Protein AF-A0AAW9KKQ5-F1 (afdb_monomer)

Solvent-accessible surface area (backbone atoms only — not comparable to full-a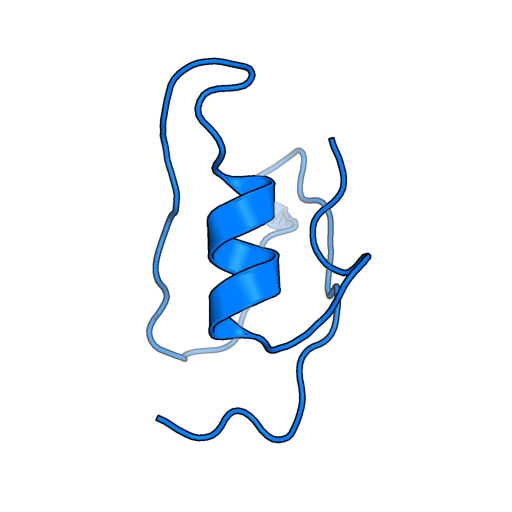tom values): 3888 Å² total; per-residue (Å²): 137,87,62,88,78,86,80,87,86,80,88,62,91,51,78,90,59,57,81,91,74,92,65,94,82,86,88,89,82,78,66,88,89,74,45,68,38,56,52,55,15,59,70,55,74,40,94,71,74,48,73,133

Radius of gyration: 12.2 Å; Cα contacts (8 Å, |Δi|>4): 29; chains: 1; bounding box: 27×22×27 Å

Organism: Clostridium perfringens (NCBI:txid1502)

Mean predicted aligned error: 3.42 Å

Foldseek 3Di:
DAAPDDADDDDDPDPVPDDP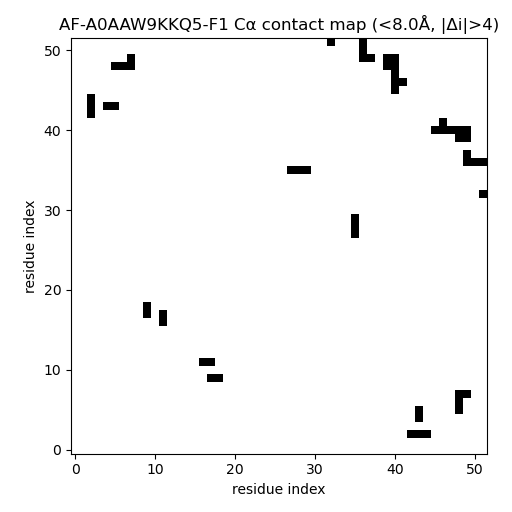DPDDDDDDDDDPPPCSQVVVCVVNVHDPRRDD

Sequence (52 aa):
MKIKNSDFVISAVKREQYPITGLPEVAFVGRSNVGKSSIINAITNRKKLAKV

Structure (mmCIF, N/CA/C/O backbone):
data_AF-A0AAW9KKQ5-F1
#
_entry.id   AF-A0AAW9KKQ5-F1
#
loop_
_atom_site.group_PDB
_atom_site.id
_atom_site.type_symbol
_atom_site.label_atom_id
_atom_site.label_alt_id
_atom_site.label_comp_id
_atom_site.label_asym_id
_atom_site.label_entity_id
_atom_site.label_seq_id
_atom_site.pdbx_PDB_ins_code
_atom_site.Cartn_x
_atom_site.Cartn_y
_atom_site.Cartn_z
_atom_site.occupancy
_atom_site.B_iso_or_equiv
_atom_site.auth_seq_id
_atom_site.auth_comp_id
_atom_site.auth_asym_id
_atom_site.auth_atom_id
_atom_site.pdbx_PDB_model_num
ATOM 1 N N . MET A 1 1 ? -19.568 0.860 3.737 1.00 74.88 1 MET A N 1
ATOM 2 C CA . MET A 1 1 ? -18.980 -0.316 3.053 1.00 74.88 1 MET A CA 1
ATOM 3 C C . MET A 1 1 ? -18.442 -1.272 4.109 1.00 74.88 1 MET A C 1
ATOM 5 O O . MET A 1 1 ? -17.715 -0.813 4.978 1.00 74.88 1 MET A O 1
ATOM 9 N N . LYS A 1 2 ? -18.822 -2.557 4.092 1.00 85.69 2 LYS A N 1
ATOM 10 C CA . LYS A 1 2 ? -18.313 -3.565 5.042 1.00 85.69 2 LYS A CA 1
ATOM 11 C C . LYS A 1 2 ? -17.437 -4.566 4.289 1.00 85.69 2 LYS A C 1
ATOM 13 O O . LYS A 1 2 ? -17.965 -5.416 3.578 1.00 85.69 2 LYS A O 1
ATOM 18 N N . ILE A 1 3 ? -16.119 -4.443 4.430 1.00 90.44 3 ILE A N 1
ATOM 19 C CA . ILE A 1 3 ? -15.152 -5.367 3.825 1.00 90.44 3 ILE A CA 1
ATOM 20 C C . ILE A 1 3 ? -15.055 -6.609 4.712 1.00 90.44 3 ILE A C 1
ATOM 22 O O . ILE A 1 3 ? -14.759 -6.500 5.899 1.00 90.44 3 ILE A O 1
ATOM 26 N N . LYS A 1 4 ? -15.375 -7.782 4.152 1.00 92.69 4 LYS A N 1
ATOM 27 C CA . LYS A 1 4 ? -15.308 -9.063 4.877 1.00 92.69 4 LYS A CA 1
ATOM 28 C C . LYS A 1 4 ? -13.915 -9.688 4.802 1.00 92.69 4 LYS A C 1
ATOM 30 O O . LYS A 1 4 ? -13.421 -10.159 5.817 1.00 92.69 4 LYS A O 1
ATOM 35 N N . ASN A 1 5 ? -13.299 -9.648 3.619 1.00 91.25 5 ASN A N 1
ATOM 36 C CA . ASN A 1 5 ? -12.003 -10.258 3.334 1.00 91.25 5 ASN A CA 1
ATOM 37 C C . ASN A 1 5 ? -11.063 -9.239 2.689 1.00 91.25 5 ASN A C 1
ATOM 39 O O . ASN A 1 5 ? -11.504 -8.356 1.953 1.00 91.25 5 ASN A O 1
ATOM 43 N N . SER A 1 6 ? -9.776 -9.364 2.992 1.00 93.38 6 SER A N 1
ATOM 44 C CA . SER A 1 6 ? -8.718 -8.502 2.476 1.00 93.38 6 SER A CA 1
ATOM 45 C C . SER A 1 6 ? -7.385 -9.222 2.649 1.00 93.38 6 SER A C 1
ATOM 47 O O . SER A 1 6 ? -7.008 -9.512 3.792 1.00 93.38 6 SER A O 1
ATOM 49 N N . ASP A 1 7 ? -6.677 -9.451 1.551 1.00 92.88 7 ASP A N 1
ATOM 50 C CA . ASP A 1 7 ? -5.444 -10.230 1.534 1.00 92.88 7 ASP A CA 1
ATOM 51 C C . ASP A 1 7 ? -4.372 -9.511 0.718 1.00 92.88 7 ASP A C 1
ATOM 53 O O . ASP A 1 7 ? -4.661 -8.794 -0.242 1.00 92.88 7 ASP A O 1
ATOM 57 N N . PHE A 1 8 ? -3.118 -9.675 1.135 1.00 93.56 8 PHE A N 1
ATOM 58 C CA . PHE A 1 8 ? -1.979 -9.216 0.355 1.00 93.56 8 PHE A CA 1
ATOM 59 C C . PHE A 1 8 ? -1.697 -10.251 -0.735 1.00 93.56 8 PHE A C 1
ATOM 61 O O . PHE A 1 8 ? -1.322 -11.379 -0.424 1.00 93.56 8 PHE A O 1
ATOM 68 N N . VAL A 1 9 ? -1.897 -9.870 -1.997 1.00 93.81 9 VAL A N 1
ATOM 69 C CA . VAL A 1 9 ? -1.769 -10.789 -3.138 1.00 93.81 9 VAL A CA 1
ATOM 70 C C . VAL A 1 9 ? -0.323 -10.869 -3.623 1.00 93.81 9 VAL A C 1
ATOM 72 O O . VAL A 1 9 ? 0.264 -11.946 -3.646 1.00 93.81 9 VAL A O 1
ATOM 75 N N . ILE A 1 10 ? 0.265 -9.734 -4.010 1.00 94.06 10 ILE A N 1
ATOM 76 C CA . ILE A 1 10 ? 1.612 -9.684 -4.586 1.00 94.06 10 ILE A CA 1
ATOM 77 C C . ILE A 1 10 ? 2.229 -8.287 -4.441 1.00 94.06 10 ILE A C 1
ATOM 79 O O . ILE A 1 10 ? 1.519 -7.282 -4.442 1.00 94.06 10 ILE A O 1
ATOM 83 N N . SER A 1 11 ? 3.562 -8.226 -4.353 1.00 94.69 11 SER A N 1
ATOM 84 C CA . SER A 1 11 ? 4.339 -7.012 -4.634 1.00 94.69 11 SER A CA 1
ATOM 85 C C . SER A 1 11 ? 4.944 -7.147 -6.028 1.00 94.69 11 SER A C 1
ATOM 87 O O . SER A 1 11 ? 5.849 -7.955 -6.235 1.00 94.69 11 SER A O 1
ATOM 89 N N . ALA A 1 12 ? 4.414 -6.395 -6.988 1.00 95.44 12 ALA A N 1
ATOM 90 C CA . ALA A 1 12 ? 4.875 -6.427 -8.368 1.00 95.44 12 ALA A CA 1
ATOM 91 C C . ALA A 1 12 ? 5.941 -5.348 -8.608 1.00 95.44 12 ALA A C 1
ATOM 93 O O . ALA A 1 12 ? 5.674 -4.156 -8.461 1.00 95.44 12 ALA A O 1
ATOM 94 N N . VAL A 1 13 ? 7.142 -5.769 -9.007 1.00 96.50 13 VAL A N 1
ATOM 95 C CA . VAL A 1 13 ? 8.253 -4.886 -9.405 1.00 96.50 13 VAL A CA 1
ATOM 96 C C . VAL A 1 13 ? 8.306 -4.659 -10.918 1.00 96.50 13 VAL A C 1
ATOM 98 O O . VAL A 1 13 ? 8.929 -3.703 -11.374 1.00 96.50 13 VAL A O 1
ATOM 101 N N . LYS A 1 14 ? 7.647 -5.521 -11.702 1.00 97.25 14 LYS A N 1
ATOM 102 C CA . LYS A 1 14 ? 7.505 -5.410 -13.161 1.00 97.25 14 LYS A CA 1
ATOM 103 C C . LYS A 1 14 ? 6.048 -5.609 -13.584 1.00 97.25 14 LYS A C 1
ATOM 105 O O . LYS A 1 14 ? 5.272 -6.225 -12.853 1.00 97.25 14 LYS A O 1
ATOM 110 N N . ARG A 1 15 ? 5.681 -5.108 -14.768 1.00 94.88 15 ARG A N 1
ATOM 111 C CA . ARG A 1 15 ? 4.295 -5.154 -15.275 1.00 94.88 15 ARG A CA 1
ATOM 112 C C . ARG A 1 15 ? 3.783 -6.575 -15.480 1.00 94.88 15 ARG A C 1
ATOM 114 O O . ARG A 1 15 ? 2.611 -6.836 -15.250 1.00 94.88 15 ARG A O 1
ATOM 121 N N . GLU A 1 16 ? 4.658 -7.503 -15.847 1.00 96.44 16 GLU A N 1
ATOM 122 C CA . GLU A 1 16 ? 4.300 -8.902 -16.104 1.00 96.44 16 GLU A CA 1
ATOM 123 C C . GLU A 1 16 ? 3.870 -9.640 -14.825 1.00 96.44 16 GLU A C 1
ATOM 125 O O . GLU A 1 16 ? 3.305 -10.724 -14.899 1.00 96.44 16 GLU A O 1
ATOM 130 N N . GLN A 1 17 ? 4.128 -9.059 -13.646 1.00 96.31 17 GLN A N 1
ATOM 131 C CA . GLN A 1 17 ? 3.731 -9.611 -12.348 1.00 96.31 17 GLN A CA 1
ATOM 132 C C . GLN A 1 17 ? 2.361 -9.109 -11.873 1.00 96.31 17 GLN A C 1
ATOM 134 O O . GLN A 1 17 ? 1.928 -9.481 -10.782 1.00 96.31 17 GLN A O 1
ATOM 139 N N . TYR A 1 18 ? 1.690 -8.231 -12.625 1.00 94.81 18 TYR A N 1
ATOM 140 C CA . TYR A 1 18 ? 0.376 -7.733 -12.224 1.00 94.81 18 TYR A CA 1
ATOM 141 C C . TYR A 1 18 ? -0.654 -8.869 -12.221 1.00 94.81 18 TYR A C 1
ATOM 143 O O . TYR A 1 18 ? -0.679 -9.681 -13.149 1.00 94.81 18 TYR A O 1
ATOM 151 N N . PRO A 1 19 ? -1.504 -8.956 -11.183 1.00 93.69 19 PRO A N 1
ATOM 152 C CA . PRO A 1 19 ? -2.528 -9.982 -11.130 1.00 93.69 19 PRO A CA 1
ATOM 153 C C . PRO A 1 19 ? -3.576 -9.722 -12.216 1.00 93.69 19 PRO A C 1
ATOM 155 O O . PRO A 1 19 ? -4.109 -8.624 -12.340 1.00 93.69 19 PRO A O 1
ATOM 158 N N . ILE A 1 20 ? -3.907 -10.751 -12.991 1.00 93.38 20 ILE A N 1
ATOM 159 C CA . ILE A 1 20 ? -4.958 -10.672 -14.009 1.00 93.38 20 ILE A CA 1
ATOM 160 C C . ILE A 1 20 ? -6.273 -11.058 -13.336 1.00 93.38 20 ILE A C 1
ATOM 162 O O . ILE A 1 20 ? -6.592 -12.238 -13.207 1.00 93.38 20 ILE A O 1
ATOM 166 N N . THR A 1 21 ? -7.009 -10.062 -12.843 1.00 90.44 21 THR A N 1
ATOM 167 C CA . THR A 1 21 ? -8.243 -10.293 -12.070 1.00 90.44 21 THR A CA 1
ATOM 168 C C . THR A 1 21 ? -9.519 -10.028 -12.867 1.00 90.44 21 THR A C 1
ATOM 170 O O . THR A 1 21 ? -10.556 -10.609 -12.562 1.00 90.44 21 THR A O 1
ATOM 173 N N . GLY A 1 22 ? -9.463 -9.149 -13.877 1.00 92.31 22 GLY A N 1
ATOM 174 C CA . GLY A 1 22 ? -10.647 -8.675 -14.607 1.00 92.31 22 GLY A CA 1
ATOM 175 C C . GLY A 1 22 ? -11.609 -7.830 -13.757 1.00 92.31 22 GLY A C 1
ATOM 176 O O . GLY A 1 22 ? -12.728 -7.561 -14.187 1.00 92.31 22 GLY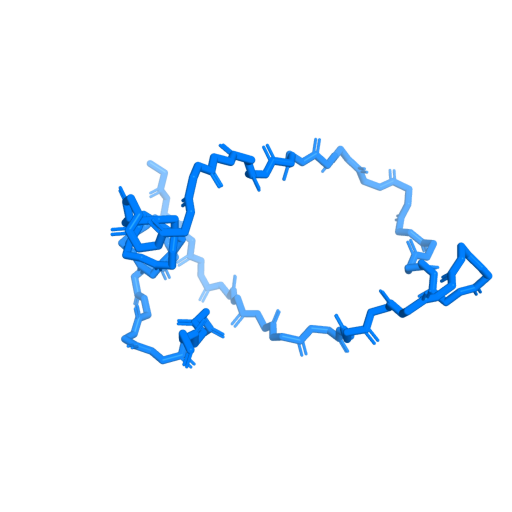 A O 1
ATOM 177 N N . LEU A 1 23 ? -11.197 -7.428 -12.550 1.00 93.56 23 LEU A N 1
ATOM 178 C CA . LEU A 1 23 ? -11.997 -6.634 -11.621 1.00 93.56 23 LEU A CA 1
ATOM 179 C C . LEU A 1 23 ? -11.643 -5.141 -11.731 1.00 93.56 23 LEU A C 1
ATOM 181 O O . LEU A 1 23 ? -10.534 -4.803 -12.141 1.00 93.56 23 LEU A O 1
ATOM 185 N N . PRO A 1 24 ? -12.546 -4.227 -11.332 1.00 94.94 24 PRO A N 1
ATOM 186 C CA . PRO A 1 24 ? -12.200 -2.819 -11.177 1.00 94.94 24 PRO A CA 1
ATOM 187 C C . PRO A 1 24 ? -11.098 -2.623 -10.128 1.00 94.94 24 PRO A C 1
ATOM 189 O O . PRO A 1 24 ? -11.176 -3.174 -9.028 1.00 94.94 24 PRO A O 1
ATOM 192 N N . GLU A 1 25 ? -10.109 -1.786 -10.442 1.00 94.50 25 GLU A N 1
ATOM 193 C CA . GLU A 1 25 ? -8.970 -1.498 -9.565 1.00 94.50 25 GLU A CA 1
ATOM 194 C C . GLU A 1 25 ? -8.940 -0.024 -9.137 1.00 94.50 25 GLU A C 1
ATOM 196 O O . GLU A 1 25 ? -9.323 0.873 -9.888 1.00 94.50 25 GLU A O 1
ATOM 201 N N . VAL A 1 26 ? -8.463 0.231 -7.913 1.00 93.81 26 VAL A N 1
ATOM 202 C CA . VAL A 1 26 ? -8.272 1.581 -7.363 1.00 93.81 26 VAL A CA 1
ATOM 203 C C . VAL A 1 26 ? -6.822 1.733 -6.920 1.00 93.81 26 VAL A C 1
ATOM 205 O O . VAL A 1 26 ? -6.356 1.014 -6.036 1.00 93.81 26 VAL A O 1
ATOM 208 N N . ALA A 1 27 ? -6.114 2.695 -7.510 1.00 94.62 27 ALA A N 1
ATOM 209 C CA . ALA A 1 27 ? -4.730 2.995 -7.165 1.00 94.62 27 ALA A CA 1
ATOM 210 C C . ALA A 1 27 ? -4.639 4.061 -6.059 1.00 94.62 27 ALA A C 1
ATOM 212 O O . ALA A 1 27 ? -5.297 5.099 -6.120 1.00 94.62 27 ALA A O 1
ATOM 213 N N . PHE A 1 28 ? -3.763 3.837 -5.075 1.00 94.50 28 PHE A N 1
ATOM 214 C CA . PHE A 1 28 ? -3.433 4.812 -4.030 1.00 94.50 28 PHE A CA 1
ATOM 215 C C . PHE A 1 28 ? -2.038 5.397 -4.283 1.00 94.50 28 PHE A C 1
ATOM 217 O O . PHE A 1 28 ? -1.042 4.678 -4.220 1.00 94.50 28 PHE A O 1
ATOM 224 N N . VAL A 1 29 ? -1.948 6.709 -4.524 1.00 95.56 29 VAL A N 1
ATOM 225 C CA . VAL A 1 29 ? -0.690 7.412 -4.844 1.00 95.56 29 VAL A CA 1
ATOM 226 C C . VAL A 1 29 ? -0.518 8.628 -3.929 1.00 95.56 29 VAL A C 1
ATOM 228 O O . VAL A 1 29 ? -1.491 9.248 -3.514 1.00 95.56 29 VAL A O 1
ATOM 231 N N . GLY A 1 30 ? 0.723 8.967 -3.573 1.00 95.06 30 GLY A N 1
ATOM 232 C CA . GLY A 1 30 ? 1.029 10.133 -2.740 1.00 95.06 30 GLY A CA 1
ATOM 233 C C . GLY A 1 30 ? 2.447 10.108 -2.168 1.00 95.06 30 GLY A C 1
ATOM 234 O O . GLY A 1 30 ? 3.121 9.075 -2.207 1.00 95.06 30 GLY A O 1
ATOM 235 N N . ARG A 1 31 ? 2.891 11.238 -1.597 1.00 96.44 31 ARG A N 1
ATOM 236 C CA . ARG A 1 31 ? 4.238 11.409 -1.010 1.00 96.44 31 ARG A CA 1
ATOM 237 C C . ARG A 1 31 ? 4.577 10.324 0.021 1.00 96.44 31 ARG A C 1
ATOM 239 O O . ARG A 1 31 ? 3.686 9.703 0.611 1.00 96.44 31 ARG A O 1
ATOM 246 N N . SER A 1 32 ? 5.869 10.087 0.255 1.00 94.31 32 SER A N 1
ATOM 247 C CA 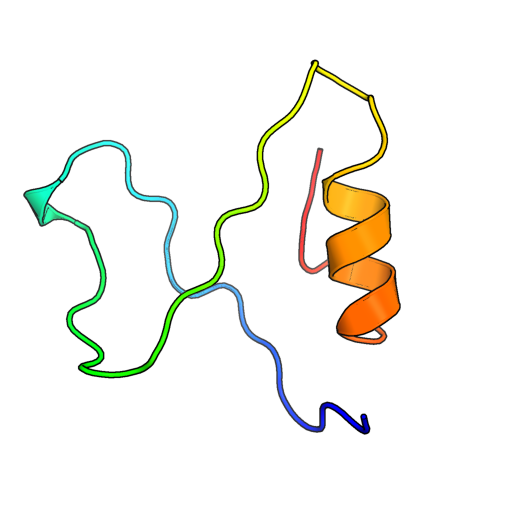. SER A 1 32 ? 6.308 9.185 1.330 1.00 94.31 32 SER A CA 1
ATOM 248 C C . SER A 1 32 ? 5.713 9.622 2.675 1.00 94.31 32 SER A C 1
ATOM 250 O O . SER A 1 32 ? 5.576 10.817 2.928 1.0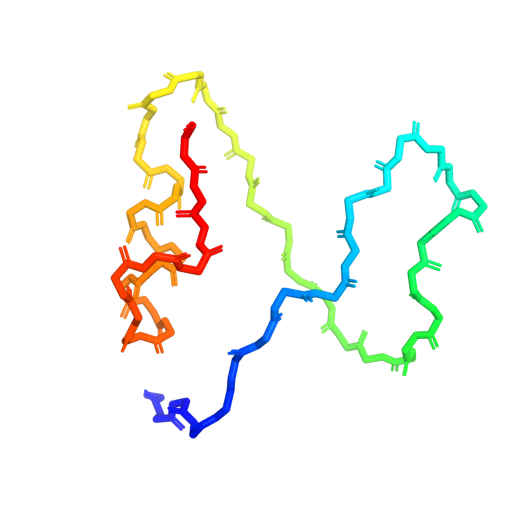0 94.31 32 SER A O 1
ATOM 252 N N . ASN A 1 33 ? 5.289 8.658 3.496 1.00 92.31 33 ASN A N 1
ATOM 253 C CA . ASN A 1 33 ? 4.701 8.872 4.828 1.00 92.31 33 ASN A CA 1
ATOM 254 C C . ASN A 1 33 ? 3.444 9.764 4.920 1.00 92.31 33 ASN A C 1
ATOM 256 O O . ASN A 1 33 ? 3.017 10.091 6.019 1.00 92.31 33 ASN A O 1
ATOM 260 N N . VAL A 1 34 ? 2.765 10.072 3.807 1.00 95.69 34 VAL A N 1
ATOM 261 C CA . VAL A 1 34 ? 1.504 10.854 3.812 1.00 95.69 34 VAL A CA 1
ATOM 262 C C . VAL A 1 34 ? 0.286 10.102 4.395 1.00 95.69 34 VAL A C 1
ATOM 264 O O . VAL A 1 34 ? -0.818 10.627 4.411 1.00 95.69 34 VAL A O 1
ATOM 267 N N . GLY A 1 35 ? 0.454 8.854 4.848 1.00 94.69 35 GLY A N 1
ATOM 268 C CA . GLY A 1 35 ? -0.633 8.059 5.443 1.00 94.69 35 GLY A CA 1
ATOM 269 C C . GLY A 1 35 ? -1.361 7.092 4.498 1.00 94.69 35 GLY A C 1
ATOM 270 O O . GLY A 1 35 ? -2.408 6.567 4.864 1.00 94.69 35 GLY A O 1
ATOM 271 N N . LYS A 1 36 ? -0.806 6.791 3.312 1.00 96.31 36 LYS A N 1
ATOM 272 C CA . LYS A 1 36 ? -1.374 5.810 2.353 1.00 96.31 36 LYS A CA 1
ATOM 273 C C . LYS A 1 36 ? -1.710 4.467 3.014 1.00 96.31 36 LYS A C 1
ATOM 275 O O . 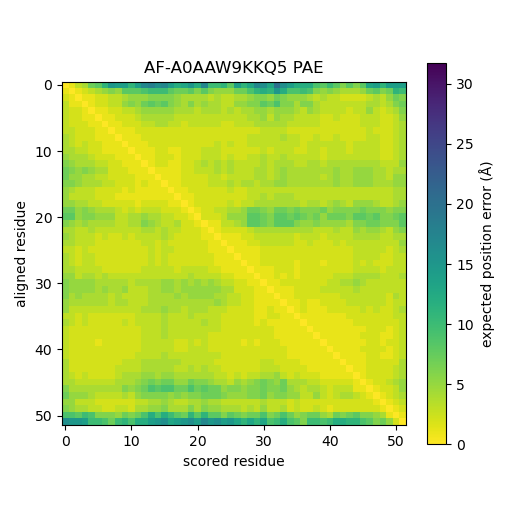LYS A 1 36 ? -2.848 4.012 2.947 1.00 96.31 36 LYS A O 1
ATOM 280 N N . SER A 1 37 ? -0.742 3.870 3.712 1.00 94.62 37 SER A N 1
ATOM 281 C CA . SER A 1 37 ? -0.935 2.590 4.402 1.00 94.62 37 SER A CA 1
ATOM 282 C C . SER A 1 37 ? -1.985 2.688 5.514 1.00 94.62 37 SER A C 1
ATOM 284 O O . SER A 1 37 ? -2.754 1.750 5.704 1.00 94.62 37 SER A O 1
ATOM 286 N N . SER A 1 38 ? -2.088 3.834 6.199 1.00 95.38 38 SER A N 1
ATOM 287 C CA . SER A 1 38 ? -3.115 4.081 7.220 1.00 95.38 38 SER A CA 1
ATOM 288 C C . SER A 1 38 ? -4.525 4.075 6.630 1.00 95.38 38 SER A C 1
ATOM 290 O O . SER A 1 38 ? -5.412 3.445 7.199 1.00 95.38 38 SER A O 1
ATOM 292 N N . ILE A 1 39 ? -4.726 4.708 5.469 1.00 95.25 39 ILE A N 1
ATOM 293 C CA . ILE A 1 39 ? -6.021 4.724 4.771 1.00 95.25 39 ILE A CA 1
ATOM 294 C C . ILE A 1 39 ? -6.414 3.312 4.325 1.00 95.25 39 ILE A C 1
ATOM 296 O O . ILE A 1 39 ? -7.541 2.886 4.573 1.00 95.25 39 ILE A O 1
ATOM 300 N N . ILE A 1 40 ? -5.488 2.557 3.725 1.00 95.31 40 ILE A N 1
ATOM 301 C CA . ILE A 1 40 ? -5.754 1.178 3.277 1.00 95.31 40 ILE A CA 1
ATOM 302 C C . ILE A 1 40 ? -6.168 0.298 4.465 1.00 95.31 40 ILE A C 1
ATOM 304 O O . ILE A 1 40 ? -7.176 -0.409 4.406 1.00 95.31 40 ILE A O 1
ATOM 308 N N . ASN A 1 41 ? -5.421 0.376 5.565 1.00 94.88 41 ASN A N 1
ATOM 309 C CA . ASN A 1 41 ? -5.697 -0.351 6.803 1.00 94.88 41 ASN A CA 1
ATOM 310 C C . ASN A 1 41 ? -7.055 0.046 7.419 1.00 94.88 41 ASN A C 1
ATOM 312 O O . ASN A 1 41 ? -7.818 -0.825 7.837 1.00 94.88 41 ASN A O 1
ATOM 316 N N . ALA A 1 42 ? -7.406 1.336 7.411 1.00 94.25 42 ALA A N 1
ATOM 317 C CA . ALA A 1 42 ? -8.691 1.825 7.912 1.00 94.25 42 ALA A CA 1
ATOM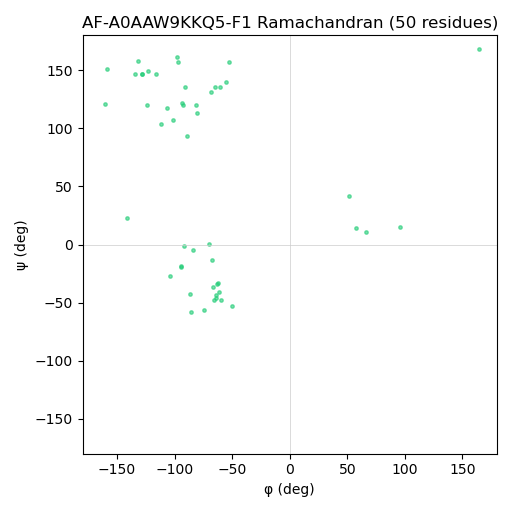 318 C C . ALA A 1 42 ? -9.885 1.328 7.076 1.00 94.25 42 ALA A C 1
ATOM 320 O O . ALA A 1 42 ? -10.845 0.804 7.637 1.00 94.25 42 ALA A O 1
ATOM 321 N N . ILE A 1 43 ? -9.818 1.428 5.742 1.00 94.81 43 ILE A N 1
ATOM 322 C CA . ILE A 1 43 ? -10.911 1.013 4.842 1.00 94.81 43 ILE A CA 1
ATOM 323 C C . ILE A 1 43 ? -11.120 -0.509 4.886 1.00 94.81 43 ILE A C 1
ATOM 325 O O . ILE A 1 43 ? -12.254 -0.983 4.837 1.00 94.81 43 ILE A O 1
ATOM 329 N N . THR A 1 44 ? -10.036 -1.277 5.018 1.00 94.31 44 THR A N 1
ATOM 330 C CA . THR A 1 44 ? -10.078 -2.748 5.132 1.00 94.31 44 THR A C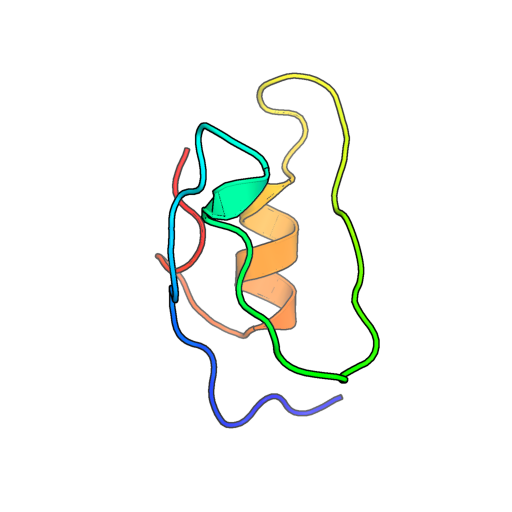A 1
ATOM 331 C C . THR A 1 44 ? -10.332 -3.255 6.548 1.00 94.31 44 THR A C 1
ATOM 333 O O . THR A 1 44 ? -10.505 -4.457 6.734 1.00 94.31 44 THR A O 1
ATOM 336 N N . ASN A 1 45 ? -10.387 -2.366 7.545 1.00 92.94 45 ASN A N 1
ATOM 337 C CA . ASN A 1 45 ? -10.479 -2.717 8.962 1.00 92.94 45 ASN A CA 1
ATOM 338 C C . ASN A 1 45 ? -9.389 -3.729 9.395 1.00 92.94 45 ASN A C 1
ATOM 340 O O . ASN A 1 45 ? -9.641 -4.690 10.126 1.00 92.94 45 ASN A O 1
ATOM 344 N N . ARG A 1 46 ? -8.153 -3.531 8.919 1.00 91.31 46 ARG A N 1
ATOM 345 C CA . ARG A 1 46 ? -6.965 -4.341 9.243 1.00 91.31 46 ARG A CA 1
ATOM 346 C C . ARG A 1 46 ? -5.863 -3.454 9.812 1.00 91.31 46 ARG A C 1
ATOM 348 O O . ARG A 1 46 ? -5.726 -2.310 9.422 1.00 91.31 46 ARG A O 1
ATOM 355 N N . LYS A 1 47 ? -5.020 -3.985 10.707 1.00 85.44 47 LYS A N 1
ATOM 356 C CA . LYS A 1 47 ? -3.908 -3.215 11.312 1.00 85.44 47 LYS A CA 1
ATOM 357 C C . LYS A 1 47 ? -2.552 -3.366 10.610 1.00 85.44 47 LYS A C 1
ATOM 359 O O . LYS A 1 47 ? -1.660 -2.567 10.862 1.00 85.44 47 LYS A O 1
ATOM 364 N N . LYS A 1 48 ? -2.354 -4.416 9.806 1.00 88.31 48 LYS A N 1
ATOM 365 C CA . LYS A 1 48 ? -1.034 -4.790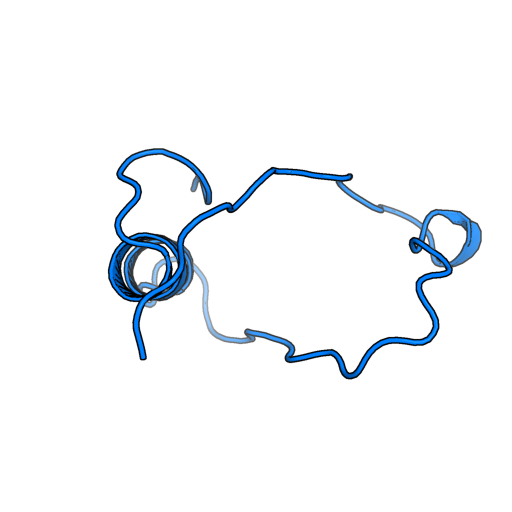 9.250 1.00 88.31 48 LYS A CA 1
ATOM 366 C C . LYS A 1 48 ? -1.104 -5.297 7.802 1.00 88.31 48 LYS A C 1
ATOM 368 O O . LYS A 1 48 ? -0.223 -6.048 7.391 1.00 88.31 48 LYS A O 1
ATOM 373 N N . LEU A 1 49 ? -2.155 -4.933 7.060 1.00 91.56 49 LEU A N 1
ATOM 374 C CA . LEU A 1 49 ? -2.322 -5.352 5.665 1.00 91.56 49 LEU A CA 1
ATOM 375 C C . LEU A 1 49 ? -1.366 -4.568 4.761 1.00 91.56 49 LEU A C 1
ATOM 377 O O . LEU A 1 49 ? -0.523 -5.157 4.093 1.00 91.56 49 LEU A O 1
ATOM 381 N N . ALA A 1 50 ? -1.455 -3.238 4.801 1.00 90.69 50 ALA A N 1
ATOM 382 C CA . ALA A 1 50 ? -0.483 -2.357 4.171 1.00 90.69 50 ALA A CA 1
ATOM 383 C C . ALA A 1 50 ? 0.584 -1.973 5.199 1.00 90.69 50 ALA A C 1
ATOM 385 O O . ALA A 1 50 ? 0.267 -1.417 6.257 1.00 90.69 50 ALA A O 1
ATOM 386 N N . LYS A 1 51 ? 1.842 -2.287 4.894 1.00 83.88 51 LYS A N 1
ATOM 387 C CA . LYS A 1 51 ? 3.003 -1.930 5.719 1.00 83.88 51 LYS A CA 1
ATOM 388 C C . LYS A 1 51 ? 3.670 -0.662 5.166 1.00 83.88 51 LYS A C 1
ATOM 390 O O . LYS A 1 51 ? 3.368 -0.249 4.044 1.00 83.88 51 LYS A O 1
ATOM 395 N N . VAL A 1 52 ? 4.478 -0.009 5.997 1.00 65.12 52 VAL A N 1
ATOM 396 C CA . VAL A 1 52 ? 5.385 1.088 5.615 1.00 65.12 52 VAL A CA 1
ATOM 397 C C . VAL A 1 52 ? 6.790 0.517 5.591 1.00 65.12 52 VAL A C 1
ATOM 399 O O . VAL A 1 52 ? 7.070 -0.295 6.504 1.00 65.12 52 VAL A O 1
#

pLDDT: mean 92.56, std 5.36, range [65.12, 97.25]

InterPro domains:
  IPR006073 GTP binding domain [PF01926] (25-48)
  IPR027417 P-loop containing nucleoside triphosphate hydrolase [G3DSA:3.40.50.300] (1-52)
  IPR027417 P-loop containing nucleoside triphosphate hydrolase [SSF52540] (1-50)

Secondary structure (DSSP, 8-state):
------------SSGGGS----S-------STTSSHHHHHHHHHT-SSSS--